Protein AF-A0A381ZFW1-F1 (afdb_monomer_lite)

pLDDT: mean 85.93, std 8.63, range [52.28, 94.12]

Foldseek 3Di:
DAAEPPPRDDDDFDFPDWDADPVNPDTGGYHHDPVRVVVVVVVVD

Radius of gyration: 11.78 Å; chains: 1; bounding box: 29×18×29 Å

Sequence (45 aa):
MGLCTECRRTGAVELVGLVCDRFGASAQPTGVCTECRIRQTALHT

Organism: NCBI:txid408172

Structure (mmCIF, N/CA/C/O backbone):
data_AF-A0A381ZFW1-F1
#
_entry.id   AF-A0A381ZFW1-F1
#
loop_
_atom_site.group_PDB
_atom_site.id
_atom_site.type_symbol
_atom_site.label_atom_id
_atom_site.label_alt_id
_atom_site.label_comp_id
_atom_site.label_asym_id
_atom_site.label_entity_id
_atom_site.label_seq_id
_atom_site.pdbx_PDB_ins_code
_atom_site.Cartn_x
_atom_site.Cartn_y
_atom_site.Cartn_z
_atom_site.occupancy
_atom_site.B_iso_or_equiv
_atom_site.auth_seq_id
_atom_site.auth_comp_id
_atom_site.auth_asym_id
_atom_site.auth_atom_id
_atom_site.pdbx_PDB_model_num
ATOM 1 N N . MET A 1 1 ? 6.295 -8.871 -0.339 1.00 80.38 1 MET A N 1
ATOM 2 C CA . MET A 1 1 ? 6.736 -7.647 0.366 1.00 80.38 1 MET A CA 1
ATOM 3 C C . MET A 1 1 ? 6.599 -6.490 -0.617 1.00 80.38 1 MET A C 1
ATOM 5 O O . MET A 1 1 ? 7.071 -6.652 -1.734 1.00 80.38 1 MET A O 1
ATOM 9 N N . GLY A 1 2 ? 5.939 -5.392 -0.253 1.00 90.25 2 GLY A N 1
ATOM 10 C CA . GLY A 1 2 ? 5.747 -4.195 -1.080 1.00 90.25 2 GLY A CA 1
ATOM 11 C C . GLY A 1 2 ? 6.046 -2.897 -0.326 1.00 90.25 2 GLY A C 1
ATOM 12 O O . GLY A 1 2 ? 6.266 -2.921 0.884 1.00 90.25 2 GLY A O 1
ATOM 13 N N . LEU A 1 3 ? 6.099 -1.775 -1.041 1.00 91.56 3 LEU A N 1
ATOM 14 C CA . LEU A 1 3 ? 6.432 -0.455 -0.504 1.00 91.56 3 LEU A CA 1
ATOM 15 C C . LEU A 1 3 ? 5.174 0.277 -0.028 1.00 91.56 3 LEU A C 1
ATOM 17 O O . LEU A 1 3 ? 4.232 0.471 -0.797 1.00 91.56 3 LEU A O 1
ATOM 21 N N . CYS A 1 4 ? 5.182 0.731 1.226 1.00 93.19 4 CYS A N 1
ATOM 22 C CA . CYS A 1 4 ? 4.137 1.608 1.733 1.00 93.19 4 CYS A CA 1
ATOM 23 C C . CYS A 1 4 ? 4.302 3.017 1.149 1.00 93.19 4 CYS A C 1
ATOM 25 O O . CYS A 1 4 ? 5.348 3.638 1.343 1.00 93.19 4 CYS A O 1
ATOM 27 N N . THR A 1 5 ? 3.287 3.547 0.474 1.00 91.50 5 THR A N 1
ATOM 28 C CA . THR A 1 5 ? 3.334 4.887 -0.134 1.00 91.50 5 THR A CA 1
ATOM 29 C C . THR A 1 5 ? 3.294 6.014 0.899 1.00 91.50 5 THR A C 1
ATOM 31 O O . THR A 1 5 ? 3.824 7.088 0.637 1.00 91.50 5 THR A O 1
ATOM 34 N N . GLU A 1 6 ? 2.752 5.748 2.090 1.00 92.19 6 GLU A N 1
ATOM 35 C CA . GLU A 1 6 ? 2.635 6.721 3.186 1.00 92.19 6 GLU A CA 1
ATOM 36 C C . GLU A 1 6 ? 3.940 6.871 3.980 1.00 92.19 6 GLU A C 1
ATOM 38 O O . GLU A 1 6 ? 4.441 7.974 4.180 1.00 92.19 6 GLU A O 1
ATOM 43 N N . CYS A 1 7 ? 4.525 5.756 4.433 1.00 93.00 7 CYS A N 1
ATOM 44 C CA . CYS A 1 7 ? 5.699 5.772 5.317 1.00 93.00 7 CYS A CA 1
ATOM 45 C C . CYS A 1 7 ? 7.006 5.329 4.644 1.00 93.00 7 CYS A C 1
ATOM 47 O O . CYS A 1 7 ? 8.042 5.268 5.305 1.00 93.00 7 CYS A O 1
ATOM 49 N N . ARG A 1 8 ? 6.966 4.996 3.346 1.00 91.31 8 ARG A N 1
ATOM 50 C CA . ARG A 1 8 ? 8.108 4.533 2.531 1.00 91.31 8 ARG A CA 1
ATOM 51 C C . ARG A 1 8 ? 8.863 3.325 3.098 1.00 91.31 8 ARG A C 1
ATOM 53 O O . ARG A 1 8 ? 10.026 3.106 2.765 1.00 91.31 8 ARG A O 1
ATOM 60 N N . ARG A 1 9 ? 8.211 2.518 3.940 1.00 91.06 9 ARG A N 1
ATOM 61 C CA . ARG A 1 9 ? 8.761 1.258 4.461 1.00 91.06 9 ARG A CA 1
ATOM 62 C C . ARG A 1 9 ? 8.338 0.077 3.597 1.00 91.06 9 ARG A C 1
ATOM 64 O O . ARG A 1 9 ? 7.187 -0.001 3.169 1.00 91.06 9 ARG A O 1
ATOM 71 N N . THR A 1 10 ? 9.257 -0.860 3.396 1.00 90.12 10 THR A N 1
ATOM 72 C CA . THR A 1 10 ? 8.984 -2.134 2.722 1.00 90.12 10 THR A CA 1
ATOM 73 C C . THR A 1 10 ? 8.399 -3.133 3.719 1.00 90.12 10 THR A C 1
ATOM 75 O O . THR A 1 10 ? 8.958 -3.330 4.795 1.00 90.12 10 THR A O 1
ATOM 78 N N . GLY A 1 11 ? 7.286 -3.779 3.379 1.00 90.44 11 GLY A N 1
ATOM 79 C CA . GLY A 1 11 ? 6.615 -4.737 4.259 1.00 90.44 11 GLY A CA 1
ATOM 80 C C . GLY A 1 11 ? 5.383 -5.383 3.629 1.00 90.44 11 GLY A C 1
ATOM 81 O O . GLY A 1 11 ? 5.253 -5.444 2.408 1.00 90.44 11 GLY A O 1
ATOM 82 N N . ALA A 1 12 ? 4.475 -5.903 4.453 1.00 91.25 12 ALA A N 1
ATOM 83 C CA . ALA A 1 12 ? 3.144 -6.280 3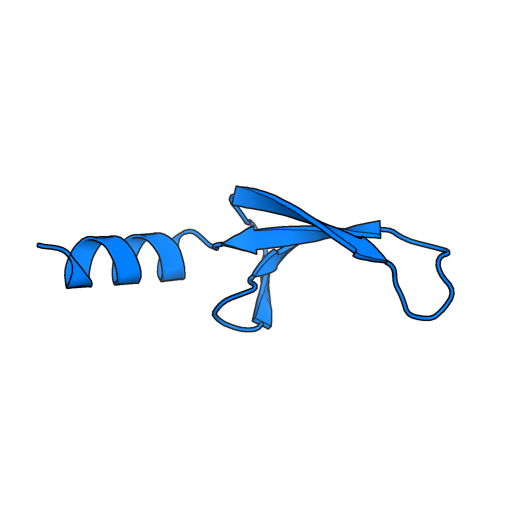.986 1.00 91.25 12 ALA A CA 1
ATOM 84 C C . ALA A 1 12 ? 2.324 -5.003 3.740 1.00 91.25 12 ALA A C 1
ATOM 86 O O . ALA A 1 12 ? 2.199 -4.158 4.630 1.00 91.25 12 ALA A O 1
ATOM 87 N N . VAL A 1 13 ? 1.802 -4.855 2.526 1.00 91.75 13 VAL A N 1
ATOM 88 C CA . VAL A 1 13 ? 0.980 -3.711 2.118 1.00 91.75 13 VAL A CA 1
ATOM 89 C C . VAL A 1 13 ? -0.277 -4.219 1.433 1.00 91.75 13 VAL A C 1
ATOM 91 O O . VAL A 1 13 ? -0.242 -5.254 0.764 1.00 91.75 13 VAL A O 1
ATOM 94 N N . GLU A 1 14 ? -1.375 -3.492 1.599 1.00 91.44 14 GLU A N 1
ATOM 95 C CA . GLU A 1 14 ? -2.572 -3.684 0.788 1.00 91.44 14 GLU A CA 1
ATOM 96 C C . GLU A 1 14 ? -2.275 -3.163 -0.617 1.00 91.44 14 GLU A C 1
ATOM 98 O O . GLU A 1 14 ? -1.937 -1.994 -0.773 1.00 91.44 14 GLU A O 1
ATOM 103 N N . LEU A 1 15 ? -2.295 -4.046 -1.616 1.00 86.00 15 LEU A N 1
ATOM 104 C CA . LEU A 1 15 ? -1.814 -3.746 -2.962 1.00 86.00 15 LEU A CA 1
ATOM 105 C C . LEU A 1 15 ? -2.698 -2.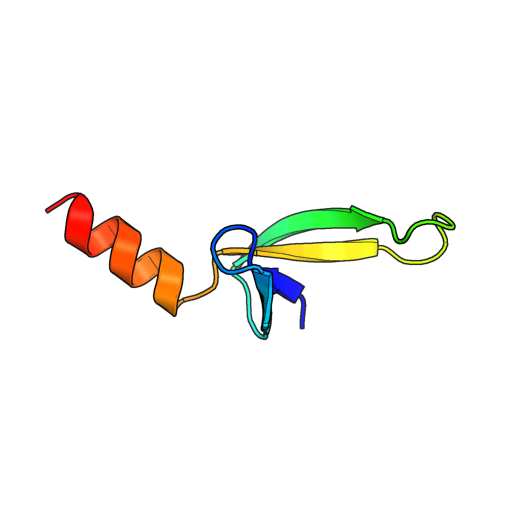684 -3.637 1.00 86.00 15 LEU A C 1
ATOM 107 O O . LEU A 1 15 ? -3.857 -2.951 -3.938 1.00 86.00 15 LEU A O 1
ATOM 111 N N . VAL A 1 16 ? -2.136 -1.505 -3.903 1.00 87.00 16 VAL A N 1
ATOM 112 C CA . VAL A 1 16 ? -2.809 -0.399 -4.614 1.00 87.00 16 VAL A CA 1
ATOM 113 C C . VAL A 1 16 ? -2.225 -0.216 -6.015 1.00 87.00 16 VAL A C 1
ATOM 115 O O . VAL A 1 16 ? -2.924 0.197 -6.936 1.00 87.00 16 VAL A O 1
ATOM 118 N N . GLY A 1 17 ? -0.950 -0.552 -6.208 1.00 87.06 17 GLY A N 1
ATOM 119 C CA . GLY A 1 17 ? -0.297 -0.415 -7.500 1.00 87.06 17 GLY A CA 1
ATOM 120 C C . GLY A 1 17 ? 1.032 -1.145 -7.579 1.00 87.06 17 GLY A C 1
ATOM 121 O O . GLY A 1 17 ? 1.399 -1.939 -6.712 1.00 87.06 17 GLY A O 1
ATOM 122 N N . LEU A 1 18 ? 1.751 -0.866 -8.660 1.00 87.31 18 LEU A N 1
ATOM 123 C CA . LEU A 1 18 ? 3.099 -1.351 -8.904 1.00 87.31 18 LEU A CA 1
ATOM 124 C C . LEU A 1 18 ? 3.987 -0.150 -9.237 1.00 87.31 18 LEU A C 1
ATOM 126 O O . LEU A 1 18 ? 3.564 0.754 -9.956 1.00 87.31 18 LEU A O 1
ATOM 130 N N . VAL A 1 19 ? 5.220 -0.147 -8.740 1.00 86.50 19 VAL A N 1
ATOM 131 C CA . VAL A 1 19 ? 6.259 0.796 -9.157 1.00 86.50 19 VAL A CA 1
ATOM 132 C C . VAL A 1 19 ? 7.369 0.027 -9.846 1.00 86.50 19 VAL A C 1
ATOM 134 O O . VAL A 1 19 ? 7.882 -0.951 -9.308 1.00 86.50 19 VAL A O 1
ATOM 137 N N . CYS A 1 20 ? 7.738 0.454 -11.046 1.00 85.06 20 CYS A N 1
ATOM 138 C CA . CYS A 1 20 ? 8.884 -0.123 -11.728 1.00 85.06 20 CYS A CA 1
ATOM 139 C C . CYS A 1 20 ? 10.179 0.393 -11.099 1.00 85.06 20 CYS A C 1
ATOM 141 O O . CYS A 1 20 ? 10.282 1.564 -10.725 1.00 85.06 20 CYS A O 1
ATOM 143 N N . ASP A 1 21 ? 11.186 -0.470 -11.004 1.00 78.81 21 ASP A N 1
ATOM 144 C CA . ASP A 1 21 ? 12.539 -0.026 -10.713 1.00 78.81 21 ASP A CA 1
ATOM 145 C C . ASP A 1 21 ? 13.051 0.901 -11.835 1.00 78.81 21 ASP A C 1
ATOM 147 O O . ASP A 1 21 ? 12.492 0.956 -12.933 1.00 78.81 21 ASP A O 1
ATOM 151 N N . ARG A 1 22 ? 14.132 1.640 -11.567 1.00 77.81 22 ARG A N 1
ATOM 152 C CA . ARG A 1 22 ? 14.686 2.640 -12.497 1.00 77.81 22 ARG A CA 1
ATOM 153 C C . ARG A 1 22 ? 15.075 2.087 -13.877 1.00 77.81 22 ARG A C 1
ATOM 155 O O . ARG A 1 22 ? 15.199 2.865 -14.814 1.00 77.81 22 ARG A O 1
ATOM 162 N N . PHE A 1 23 ? 15.299 0.781 -13.993 1.00 80.12 23 PHE A N 1
ATOM 163 C CA . PHE A 1 23 ? 15.615 0.088 -15.240 1.00 80.12 23 PHE A CA 1
ATOM 164 C C . PHE A 1 23 ? 14.386 -0.556 -15.898 1.00 80.12 23 PHE A C 1
ATOM 166 O O . PHE A 1 23 ? 14.517 -1.145 -16.967 1.00 80.12 23 PHE A O 1
ATOM 173 N N . GLY A 1 24 ? 13.203 -0.464 -15.280 1.00 78.12 24 GLY A N 1
ATOM 174 C CA . GLY A 1 24 ? 11.975 -1.088 -15.774 1.00 78.12 24 GLY A CA 1
ATOM 175 C C . GLY A 1 24 ? 12.010 -2.619 -15.770 1.00 78.12 24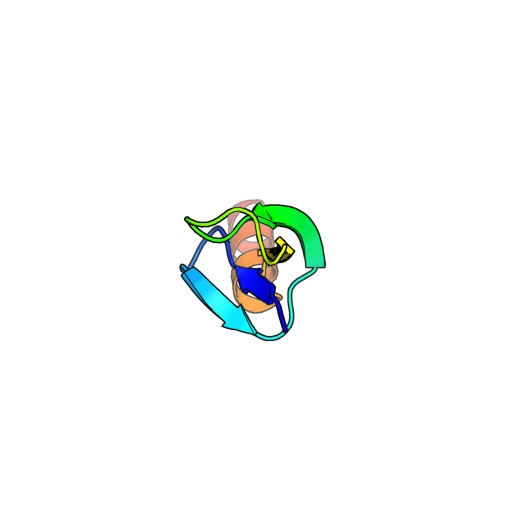 GLY A C 1
ATOM 176 O O . GLY A 1 24 ? 11.183 -3.242 -16.427 1.00 78.12 24 GLY A O 1
ATOM 177 N N . ALA A 1 25 ? 12.964 -3.227 -15.061 1.00 78.00 25 ALA A N 1
ATOM 178 C CA . ALA A 1 25 ? 13.202 -4.665 -15.057 1.00 78.00 25 ALA A CA 1
ATOM 179 C C . ALA A 1 25 ? 12.353 -5.401 -14.006 1.00 78.00 25 ALA A C 1
ATOM 181 O O . ALA A 1 25 ? 12.090 -6.593 -14.148 1.00 78.00 25 ALA A O 1
ATOM 182 N N . SER A 1 26 ? 11.921 -4.707 -12.950 1.00 78.06 26 SER A N 1
ATOM 183 C CA . SER A 1 26 ? 11.138 -5.270 -11.854 1.00 78.06 26 SER A CA 1
ATOM 184 C C . SER A 1 26 ? 10.042 -4.316 -11.398 1.00 78.06 26 SER A C 1
ATOM 186 O O . 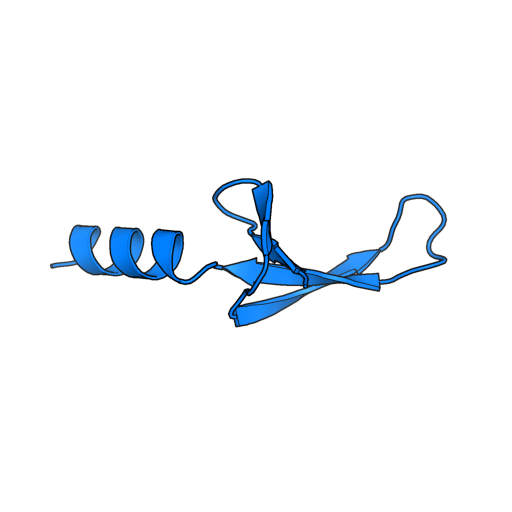SER A 1 26 ? 10.283 -3.135 -11.157 1.00 78.06 26 SER A O 1
ATOM 188 N N . ALA A 1 27 ? 8.831 -4.848 -11.248 1.00 84.00 27 ALA A N 1
ATOM 189 C CA . ALA A 1 27 ? 7.705 -4.151 -10.648 1.00 84.00 27 ALA A CA 1
ATOM 190 C C . ALA A 1 27 ? 7.623 -4.500 -9.156 1.00 84.00 27 ALA A C 1
ATOM 192 O O . ALA A 1 27 ? 7.345 -5.642 -8.785 1.00 84.00 27 ALA A O 1
ATOM 193 N N . GLN A 1 28 ? 7.852 -3.514 -8.290 1.00 85.94 28 GLN A N 1
ATOM 194 C CA . GLN A 1 28 ? 7.605 -3.642 -6.861 1.00 85.94 28 GLN A CA 1
ATOM 195 C C . GLN A 1 28 ? 6.142 -3.337 -6.541 1.00 85.94 28 GLN A C 1
ATOM 197 O O . GLN A 1 28 ? 5.639 -2.285 -6.937 1.00 85.94 28 GLN A O 1
ATOM 202 N N . PRO A 1 29 ? 5.458 -4.205 -5.781 1.00 89.75 29 PRO A N 1
ATOM 203 C CA . PRO A 1 29 ? 4.123 -3.906 -5.296 1.00 89.75 29 PRO A CA 1
ATOM 204 C C . PRO A 1 29 ? 4.141 -2.697 -4.362 1.00 89.75 29 PRO A C 1
ATOM 206 O O . PRO A 1 29 ? 4.985 -2.610 -3.470 1.00 89.75 29 PRO A O 1
ATOM 209 N N . THR A 1 30 ? 3.208 -1.772 -4.557 1.00 92.12 30 THR A N 1
ATOM 210 C CA . THR A 1 30 ? 3.024 -0.578 -3.729 1.00 92.12 30 THR A CA 1
ATOM 211 C C . THR A 1 30 ? 1.630 -0.559 -3.125 1.00 92.12 30 THR A C 1
ATOM 213 O O . THR A 1 30 ? 0.684 -1.137 -3.665 1.00 92.12 30 THR A O 1
ATOM 216 N N . GLY A 1 31 ? 1.502 0.076 -1.966 1.00 93.38 31 GLY A N 1
ATOM 217 C CA . GLY A 1 31 ? 0.258 0.045 -1.216 1.00 93.38 31 GLY A CA 1
ATOM 218 C C . GLY A 1 31 ? 0.301 0.829 0.081 1.00 93.38 31 GLY A C 1
ATOM 219 O O . GLY A 1 31 ? 1.258 1.552 0.340 1.00 93.38 31 GLY A O 1
ATOM 220 N N . VAL A 1 32 ? -0.705 0.642 0.932 1.00 94.12 32 VAL A N 1
ATOM 221 C CA . VAL A 1 32 ? -0.718 1.189 2.297 1.00 94.12 32 VAL A CA 1
ATOM 222 C C . VAL A 1 32 ? -0.493 0.046 3.283 1.00 94.12 32 VAL A C 1
ATOM 224 O O . VAL A 1 32 ? -1.113 -1.013 3.181 1.00 94.12 32 VAL A O 1
ATOM 227 N N . CYS A 1 33 ? 0.434 0.218 4.228 1.00 93.94 33 CYS A N 1
ATOM 228 C CA . CYS A 1 33 ? 0.642 -0.776 5.280 1.00 93.94 33 CYS A CA 1
ATOM 229 C C . CYS A 1 33 ? -0.455 -0.687 6.348 1.00 93.94 33 CYS A C 1
ATOM 231 O O . CYS A 1 33 ? -1.059 0.367 6.556 1.00 93.94 33 CYS A O 1
ATOM 233 N N . THR A 1 34 ? -0.670 -1.783 7.077 1.00 92.62 34 THR A N 1
ATOM 234 C CA . THR A 1 34 ? -1.697 -1.868 8.126 1.00 92.62 34 THR A CA 1
ATOM 235 C C . THR A 1 34 ? -1.580 -0.745 9.159 1.00 92.62 34 THR A C 1
ATOM 237 O O . THR A 1 34 ? -2.594 -0.179 9.554 1.00 92.62 34 THR A O 1
ATOM 240 N N . GLU A 1 35 ? -0.360 -0.369 9.557 1.00 92.25 35 GLU A N 1
ATOM 241 C CA . GLU A 1 35 ? -0.137 0.720 10.519 1.00 92.25 35 GLU A CA 1
ATOM 242 C C . GLU A 1 35 ? -0.643 2.072 9.989 1.00 92.25 35 GLU A C 1
ATOM 244 O O . GLU A 1 35 ? -1.378 2.776 10.680 1.00 92.25 35 GLU A O 1
ATOM 249 N N . CYS A 1 36 ? -0.295 2.423 8.748 1.00 92.50 36 CYS A N 1
ATOM 250 C CA . CYS A 1 36 ? -0.759 3.657 8.115 1.00 92.50 36 CYS A CA 1
ATOM 251 C C . CYS A 1 36 ? -2.278 3.641 7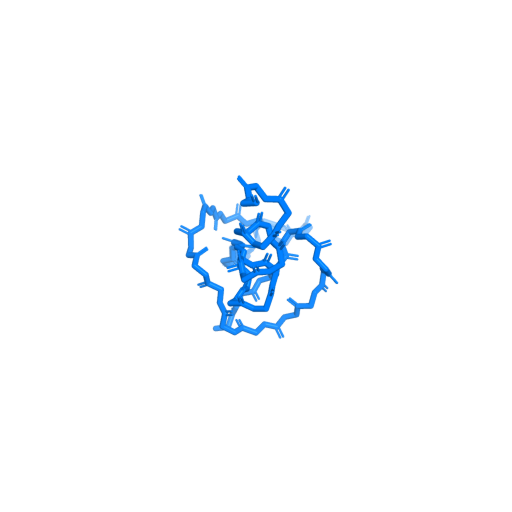.906 1.00 92.50 36 CYS A C 1
ATOM 253 O O . CYS A 1 36 ? -2.933 4.644 8.171 1.00 92.50 36 CYS A O 1
ATOM 255 N N . ARG A 1 37 ? -2.853 2.492 7.531 1.00 90.94 37 ARG A N 1
ATOM 256 C CA . ARG A 1 37 ? -4.305 2.334 7.374 1.00 90.94 37 ARG A CA 1
ATOM 257 C C . ARG A 1 37 ? -5.052 2.560 8.693 1.00 90.94 37 ARG A C 1
ATOM 259 O O . ARG A 1 37 ? -6.064 3.257 8.718 1.00 90.94 37 ARG A O 1
ATOM 266 N N . ILE A 1 38 ? -4.537 2.017 9.800 1.00 91.19 38 ILE A N 1
ATOM 267 C CA . ILE A 1 38 ? -5.098 2.234 11.144 1.00 91.19 38 ILE A CA 1
ATOM 268 C C . ILE A 1 38 ? -5.031 3.719 11.517 1.00 91.19 38 ILE A C 1
ATOM 270 O O . ILE A 1 38 ? -6.030 4.272 11.966 1.00 91.19 38 ILE A O 1
ATOM 274 N N . ARG A 1 39 ? -3.889 4.382 11.286 1.00 89.31 39 ARG A N 1
ATOM 275 C CA . ARG A 1 39 ? -3.731 5.823 11.557 1.00 89.31 39 ARG A CA 1
ATOM 276 C C . ARG A 1 39 ? -4.706 6.682 10.750 1.00 89.31 39 ARG A C 1
ATOM 278 O O . ARG A 1 39 ? -5.289 7.598 11.312 1.00 89.31 39 ARG A O 1
ATOM 285 N N . GLN A 1 40 ? -4.900 6.381 9.465 1.00 84.75 40 GLN A N 1
ATOM 286 C CA . GLN A 1 40 ? -5.863 7.089 8.616 1.00 84.75 40 GLN A CA 1
ATOM 287 C C . GLN A 1 40 ? -7.296 6.898 9.119 1.00 84.75 40 GLN A C 1
ATOM 289 O O . GLN A 1 40 ? -8.043 7.863 9.224 1.00 84.75 40 GLN A O 1
ATOM 294 N N . THR A 1 41 ? -7.659 5.673 9.504 1.00 81.75 41 THR A N 1
ATOM 295 C CA . THR A 1 41 ? -8.999 5.382 10.039 1.00 81.75 41 THR A CA 1
ATOM 296 C C . THR A 1 41 ? -9.247 6.128 11.352 1.00 81.75 41 THR A C 1
ATOM 298 O O . THR A 1 41 ? -10.308 6.713 11.523 1.00 81.75 41 THR A O 1
ATOM 301 N N . ALA A 1 42 ? -8.251 6.170 12.243 1.00 75.50 42 ALA A N 1
ATOM 302 C CA . ALA A 1 42 ? -8.337 6.873 13.524 1.00 75.50 42 ALA A CA 1
ATOM 303 C C . ALA A 1 42 ? -8.372 8.407 13.396 1.00 75.50 42 ALA A C 1
ATOM 305 O O . ALA A 1 42 ? -8.830 9.073 14.315 1.00 75.50 42 ALA A O 1
ATOM 306 N N . LEU A 1 43 ? -7.880 8.977 12.289 1.00 70.62 43 LEU A N 1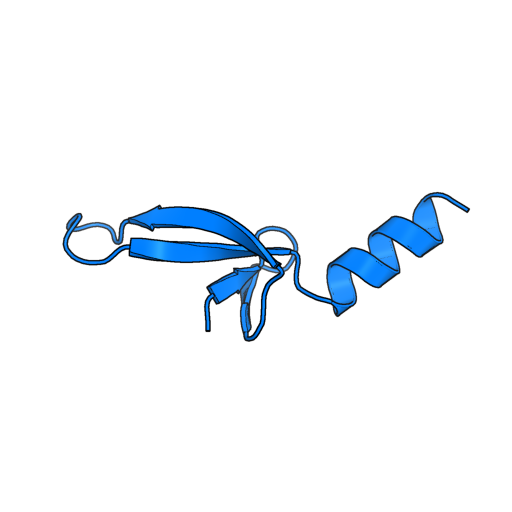
ATOM 307 C CA . LEU A 1 43 ? -7.996 10.416 12.014 1.00 70.62 43 LEU A CA 1
ATOM 308 C C . LEU A 1 43 ? -9.374 10.815 11.459 1.00 70.62 43 LEU A C 1
ATOM 310 O O . LEU A 1 43 ? -9.713 11.994 11.479 1.00 70.62 43 LEU A O 1
ATOM 314 N N . HIS A 1 44 ? -10.129 9.859 10.916 1.00 60.66 44 HIS A N 1
ATOM 315 C CA . HIS A 1 44 ? -11.431 10.084 10.278 1.00 60.66 44 HIS A CA 1
ATOM 316 C C . HIS A 1 44 ? -12.633 9.789 11.198 1.00 60.66 44 HIS A C 1
ATOM 318 O O . HIS A 1 44 ? -13.775 9.936 10.760 1.00 60.66 44 HIS A O 1
ATOM 324 N N . THR A 1 45 ? -12.382 9.385 12.446 1.00 52.28 45 THR A N 1
ATOM 325 C CA . THR A 1 45 ? -13.370 9.179 13.522 1.00 52.28 45 THR A CA 1
ATOM 326 C C . THR A 1 45 ? -13.252 10.262 14.575 1.00 52.28 45 THR A C 1
ATOM 328 O O . THR A 1 45 ? -14.306 10.773 15.007 1.00 52.28 45 THR A O 1
#

Secondary structure (DSSP, 8-state):
-EEETTT--EE-EEEEEEEE-TTSS-EEEEEEEHHHHHHHHHH--